Protein AF-A0A926QCC9-F1 (afdb_monomer)

Secondary structure (DSSP, 8-state):
-HHHHHHHHHHHHHHHHHHHHHHHHHHHHHHHHHHHHHHHHHHHHHHHHHTTPPPP-

Sequence (57 aa):
MENWWVNALWSLTPTVLIGIFFFYVIRIILRADRTARKVYSEIEAEERAKLGLPAKD

Radius of gyration: 23.62 Å; Cα contacts (8 Å, |Δi|>4): 7; chains: 1; bounding box: 42×16×64 Å

Structure (mmCIF, N/CA/C/O backbone):
data_AF-A0A926QCC9-F1
#
_entry.id   AF-A0A926QCC9-F1
#
loop_
_atom_site.group_PDB
_atom_site.id
_atom_site.type_symbol
_atom_site.label_atom_id
_atom_site.label_alt_id
_atom_site.label_comp_id
_atom_site.label_asym_id
_atom_site.label_entity_id
_atom_site.label_seq_id
_atom_site.pdbx_PDB_ins_code
_atom_site.Cartn_x
_atom_site.Cartn_y
_atom_site.Cartn_z
_atom_site.occupancy
_atom_site.B_iso_or_equiv
_atom_site.auth_seq_id
_atom_site.auth_comp_id
_atom_site.auth_asym_id
_atom_site.auth_atom_id
_atom_site.pdbx_PDB_model_num
ATOM 1 N N . MET A 1 1 ? 13.521 -1.010 -37.507 1.00 59.75 1 MET A N 1
ATOM 2 C CA . MET A 1 1 ? 13.292 -0.062 -36.382 1.00 59.75 1 MET A CA 1
ATOM 3 C C . MET A 1 1 ? 12.322 -0.643 -35.351 1.00 59.75 1 MET A C 1
ATOM 5 O O . MET A 1 1 ? 12.243 -0.121 -34.250 1.00 59.75 1 MET A O 1
ATOM 9 N N . GLU A 1 2 ? 11.634 -1.743 -35.658 1.00 66.00 2 GLU A N 1
ATOM 10 C CA . GLU A 1 2 ? 10.629 -2.378 -34.801 1.00 66.00 2 GLU A CA 1
ATOM 11 C C . GLU A 1 2 ? 11.184 -2.844 -33.443 1.00 66.00 2 GLU A C 1
ATOM 13 O O . GLU A 1 2 ? 10.517 -2.715 -32.422 1.00 66.00 2 GLU A O 1
ATOM 18 N N . ASN A 1 3 ? 12.431 -3.321 -33.398 1.00 81.62 3 ASN A N 1
ATOM 19 C CA . ASN A 1 3 ? 12.981 -3.948 -32.191 1.00 81.62 3 ASN A CA 1
ATOM 20 C C . ASN A 1 3 ? 13.347 -2.959 -31.071 1.00 81.62 3 ASN A C 1
ATOM 2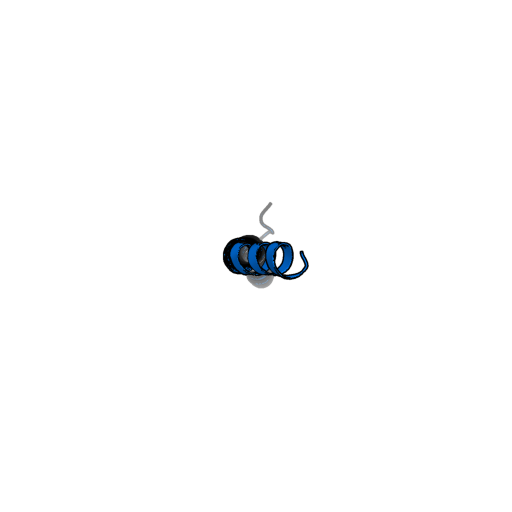2 O O . ASN A 1 3 ? 13.358 -3.344 -29.905 1.00 81.62 3 ASN A O 1
ATOM 26 N N . TRP A 1 4 ? 13.647 -1.690 -31.377 1.00 87.06 4 TRP A N 1
ATOM 27 C CA . TRP A 1 4 ? 14.134 -0.760 -30.347 1.00 87.06 4 TRP A CA 1
ATOM 28 C C . TRP A 1 4 ? 13.020 -0.351 -29.375 1.00 87.06 4 TRP A C 1
ATOM 30 O O . TRP A 1 4 ? 13.224 -0.376 -28.163 1.00 87.06 4 TRP A O 1
ATOM 40 N N . TRP A 1 5 ? 11.832 -0.037 -29.900 1.00 88.19 5 TRP A N 1
ATOM 41 C CA . TRP A 1 5 ? 10.667 0.349 -29.097 1.00 88.19 5 TRP A CA 1
ATOM 42 C C . TRP A 1 5 ? 10.171 -0.820 -28.246 1.00 88.19 5 TRP A C 1
ATOM 44 O O . TRP A 1 5 ? 9.834 -0.643 -27.078 1.00 88.19 5 TRP A O 1
ATOM 54 N N . VAL A 1 6 ? 10.182 -2.028 -28.817 1.00 91.75 6 VAL A N 1
ATOM 55 C CA . VAL A 1 6 ? 9.815 -3.264 -28.115 1.00 91.75 6 VAL A CA 1
ATOM 56 C C . VAL A 1 6 ? 10.780 -3.532 -26.958 1.00 91.75 6 VAL A C 1
ATOM 58 O O . VAL A 1 6 ? 10.335 -3.772 -25.839 1.00 91.75 6 VAL A O 1
ATOM 61 N N . ASN A 1 7 ? 12.090 -3.409 -27.181 1.00 92.00 7 ASN A N 1
ATOM 62 C CA . ASN A 1 7 ? 13.091 -3.588 -26.126 1.00 92.00 7 ASN A CA 1
ATOM 63 C C . ASN A 1 7 ? 12.966 -2.532 -25.020 1.00 92.00 7 ASN A C 1
ATOM 65 O O . ASN A 1 7 ? 13.049 -2.866 -23.838 1.00 92.00 7 ASN A O 1
ATOM 69 N N . ALA A 1 8 ? 12.720 -1.271 -25.387 1.00 91.12 8 ALA A N 1
ATOM 70 C CA . ALA A 1 8 ? 12.486 -0.203 -24.422 1.00 91.12 8 ALA A CA 1
ATOM 71 C C . ALA A 1 8 ? 11.253 -0.500 -23.553 1.00 91.12 8 ALA A C 1
ATOM 73 O O . ALA A 1 8 ? 11.335 -0.429 -22.325 1.00 91.12 8 ALA A O 1
ATOM 74 N N . LEU A 1 9 ? 10.145 -0.932 -24.160 1.00 93.19 9 LEU A N 1
ATOM 75 C CA . LEU A 1 9 ? 8.939 -1.313 -23.430 1.00 93.19 9 LEU A CA 1
ATOM 76 C C . LEU A 1 9 ? 9.197 -2.486 -22.476 1.00 93.19 9 LEU A C 1
ATOM 78 O O . LEU A 1 9 ? 8.840 -2.406 -21.301 1.00 93.19 9 LEU A O 1
ATOM 82 N N . TRP A 1 10 ? 9.871 -3.541 -22.938 1.00 93.50 10 TRP A N 1
ATOM 83 C CA . TRP A 1 10 ? 10.211 -4.695 -22.100 1.00 93.50 10 TRP A CA 1
ATOM 84 C C . TRP A 1 10 ? 11.147 -4.342 -20.944 1.00 93.50 10 TRP A C 1
ATOM 86 O O . TRP A 1 10 ? 10.971 -4.867 -19.848 1.00 93.50 10 TRP A O 1
ATOM 96 N N . SER A 1 11 ? 12.090 -3.418 -21.146 1.00 91.56 11 SER A N 1
ATOM 97 C CA . SER A 1 11 ? 12.977 -2.945 -20.075 1.00 91.56 11 SER A CA 1
ATOM 98 C C . SER A 1 11 ? 12.261 -2.094 -19.020 1.00 91.56 11 SER A C 1
ATOM 100 O O . SER A 1 11 ? 12.605 -2.165 -17.843 1.00 91.56 11 SER A O 1
ATOM 102 N N . LEU A 1 12 ? 11.241 -1.325 -19.416 1.00 95.25 12 LEU A N 1
ATOM 103 C CA . LEU A 1 12 ? 10.491 -0.435 -18.524 1.00 95.25 12 LEU A CA 1
ATOM 104 C C . LEU A 1 12 ? 9.361 -1.158 -17.773 1.00 95.25 12 LEU A C 1
ATOM 106 O O . LEU A 1 12 ? 9.032 -0.808 -16.637 1.00 95.25 12 LEU A O 1
ATOM 110 N N . THR A 1 13 ? 8.785 -2.184 -18.401 1.00 96.38 13 THR A N 1
ATOM 111 C CA . THR A 1 13 ? 7.703 -3.017 -17.858 1.00 96.38 13 THR A CA 1
ATOM 112 C C . THR A 1 13 ? 7.945 -3.477 -16.411 1.00 96.38 13 THR A C 1
ATOM 114 O O . THR A 1 13 ? 7.058 -3.247 -15.589 1.00 96.38 13 THR A O 1
ATOM 117 N N . PRO A 1 14 ? 9.101 -4.062 -16.027 1.00 95.94 14 PRO A N 1
ATOM 118 C CA . PRO A 1 14 ? 9.314 -4.523 -14.652 1.00 95.94 14 PRO A CA 1
ATOM 119 C C . PRO A 1 14 ? 9.240 -3.390 -13.620 1.00 95.94 14 PRO A C 1
ATOM 121 O O . PRO A 1 14 ? 8.629 -3.561 -12.566 1.00 95.94 14 PRO A O 1
ATOM 124 N N . THR A 1 15 ? 9.789 -2.211 -13.917 1.00 97.19 15 THR A N 1
ATOM 125 C CA . THR A 1 15 ? 9.760 -1.066 -12.995 1.00 97.19 15 THR A CA 1
ATOM 126 C C . THR A 1 15 ? 8.343 -0.532 -12.808 1.00 97.19 15 THR A C 1
ATOM 128 O O . THR A 1 15 ? 7.915 -0.279 -11.681 1.00 97.19 15 THR A O 1
ATOM 131 N N . VAL A 1 16 ? 7.590 -0.406 -13.903 1.00 97.56 16 VAL A N 1
ATOM 132 C CA . VAL A 1 16 ? 6.198 0.060 -13.860 1.00 97.56 16 VAL A CA 1
ATOM 133 C C . VAL A 1 16 ? 5.310 -0.948 -13.136 1.00 97.56 16 VAL A C 1
ATOM 135 O O . VAL A 1 16 ? 4.497 -0.548 -12.306 1.00 97.56 16 VAL A O 1
ATOM 138 N N . LEU A 1 17 ? 5.495 -2.249 -13.381 1.00 98.19 17 LEU A N 1
ATOM 139 C CA . LEU A 1 17 ? 4.756 -3.302 -12.683 1.00 98.19 17 LEU A CA 1
ATOM 140 C C . LEU A 1 17 ? 4.985 -3.252 -11.173 1.00 98.19 17 LEU A C 1
ATOM 142 O O . LEU A 1 17 ? 4.016 -3.306 -10.419 1.00 98.19 17 LEU A O 1
ATOM 146 N N . ILE A 1 18 ? 6.234 -3.091 -10.729 1.00 97.81 18 ILE A N 1
ATOM 147 C CA . ILE A 1 18 ? 6.546 -2.946 -9.301 1.00 97.81 18 ILE A CA 1
ATOM 148 C C . ILE A 1 18 ? 5.884 -1.685 -8.735 1.00 97.81 18 ILE A C 1
ATOM 150 O O . ILE A 1 18 ? 5.283 -1.747 -7.664 1.00 97.81 18 ILE A O 1
ATOM 154 N N . GLY A 1 19 ? 5.932 -0.560 -9.454 1.00 98.00 19 GLY A N 1
ATOM 155 C CA . GLY A 1 19 ? 5.285 0.684 -9.031 1.00 98.00 19 GLY A CA 1
ATOM 156 C C . GLY A 1 19 ? 3.765 0.552 -8.889 1.00 98.00 19 GLY A C 1
ATOM 157 O O . GLY A 1 19 ? 3.199 0.958 -7.874 1.00 98.00 19 GLY A O 1
ATOM 158 N N . ILE A 1 20 ? 3.106 -0.072 -9.869 1.00 98.31 20 ILE A N 1
ATOM 159 C CA . ILE A 1 20 ? 1.662 -0.345 -9.838 1.00 98.31 20 ILE A CA 1
ATOM 160 C C . ILE A 1 20 ? 1.325 -1.292 -8.687 1.00 98.31 20 ILE A C 1
ATOM 162 O O . ILE A 1 20 ? 0.386 -1.033 -7.935 1.00 98.31 20 ILE A O 1
ATOM 166 N N . PHE A 1 21 ? 2.096 -2.367 -8.522 1.00 98.19 21 PHE A N 1
ATOM 167 C CA . PHE A 1 21 ? 1.894 -3.329 -7.446 1.00 98.19 21 PHE A CA 1
ATOM 168 C C . PHE A 1 21 ? 2.034 -2.663 -6.074 1.00 98.19 21 PHE A C 1
ATOM 170 O O . PHE A 1 21 ? 1.153 -2.796 -5.226 1.00 98.19 21 PHE A O 1
ATOM 177 N N . PHE A 1 22 ? 3.091 -1.875 -5.876 1.00 97.88 22 PHE A N 1
ATOM 178 C CA . PHE A 1 22 ? 3.316 -1.126 -4.644 1.00 97.88 22 PHE A CA 1
ATOM 179 C C . PHE A 1 22 ? 2.172 -0.148 -4.350 1.00 97.88 22 PHE A C 1
ATOM 181 O O . PHE A 1 22 ? 1.627 -0.142 -3.245 1.00 97.88 22 PHE A O 1
ATOM 188 N N . PHE A 1 23 ? 1.748 0.633 -5.348 1.00 97.56 23 PHE A N 1
ATOM 189 C CA . PHE A 1 23 ? 0.598 1.526 -5.220 1.00 97.56 23 PHE A CA 1
ATOM 190 C C . PHE A 1 23 ? -0.668 0.764 -4.809 1.00 97.56 23 PHE A C 1
ATOM 192 O O . PHE A 1 23 ? -1.401 1.209 -3.924 1.00 97.56 23 PHE A O 1
ATOM 199 N N . TYR A 1 24 ? -0.906 -0.405 -5.406 1.00 97.94 24 TYR A N 1
ATOM 200 C CA . TYR A 1 24 ? -2.062 -1.237 -5.095 1.00 97.94 24 TYR A CA 1
ATOM 201 C C . TYR A 1 24 ? -2.027 -1.770 -3.655 1.00 97.94 24 TYR A C 1
ATOM 203 O O . TYR A 1 24 ? -3.037 -1.706 -2.952 1.00 97.94 24 TYR A O 1
ATOM 211 N N . VAL A 1 25 ? -0.859 -2.212 -3.176 1.00 97.38 25 VAL A N 1
ATOM 212 C CA . VAL A 1 25 ? -0.661 -2.642 -1.781 1.00 97.38 25 VAL A CA 1
ATOM 213 C C . VAL A 1 25 ? -0.975 -1.503 -0.809 1.00 97.38 25 VAL A C 1
ATOM 215 O O . VAL A 1 25 ? -1.804 -1.672 0.087 1.00 97.38 25 VAL A O 1
ATOM 218 N N . ILE A 1 26 ? -0.394 -0.316 -1.013 1.00 96.94 26 ILE A N 1
ATOM 219 C CA . ILE A 1 26 ? -0.671 0.859 -0.169 1.00 96.94 26 ILE A CA 1
ATOM 220 C C . ILE A 1 26 ? -2.160 1.222 -0.212 1.00 96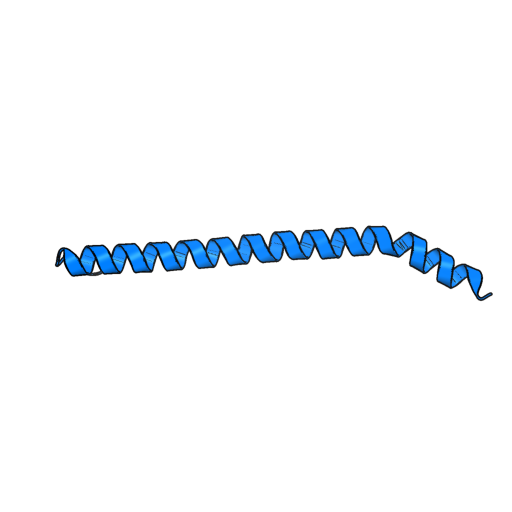.94 26 ILE A C 1
ATOM 222 O O . ILE A 1 26 ? -2.782 1.480 0.822 1.00 96.94 26 ILE A O 1
ATOM 226 N N . ARG A 1 27 ? -2.771 1.186 -1.400 1.00 95.62 27 ARG A N 1
ATOM 227 C CA . ARG A 1 27 ? -4.193 1.486 -1.591 1.00 95.62 27 ARG A CA 1
ATOM 228 C C . ARG A 1 27 ? -5.107 0.537 -0.815 1.00 95.62 27 ARG A C 1
ATOM 230 O O . ARG A 1 27 ? -6.156 0.992 -0.339 1.00 95.62 27 ARG A O 1
ATOM 237 N N . ILE A 1 28 ? -4.739 -0.741 -0.704 1.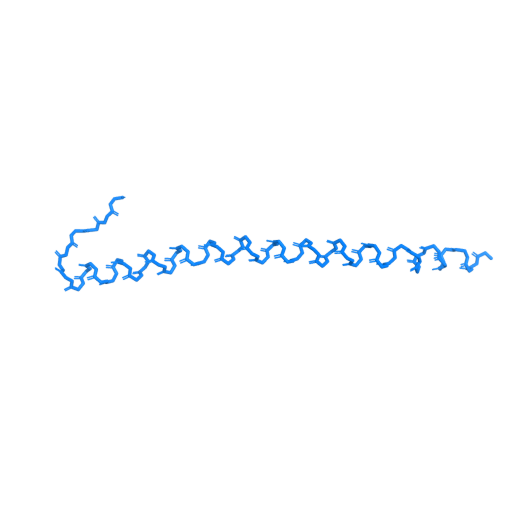00 95.62 28 ILE A N 1
ATOM 238 C CA . ILE A 1 28 ? -5.465 -1.741 0.089 1.00 95.62 28 ILE A CA 1
ATOM 239 C C . ILE A 1 28 ? -5.298 -1.464 1.579 1.00 95.62 28 ILE A C 1
ATOM 241 O O . ILE A 1 28 ? -6.309 -1.382 2.272 1.00 95.62 28 ILE A O 1
ATOM 245 N N . ILE A 1 29 ? -4.068 -1.262 2.061 1.00 93.62 29 ILE A N 1
ATOM 246 C CA . ILE A 1 29 ? -3.790 -1.015 3.487 1.00 93.62 29 ILE A CA 1
ATOM 247 C C . ILE A 1 29 ? -4.593 0.191 3.989 1.00 93.62 29 ILE A C 1
ATOM 249 O O . ILE A 1 29 ? -5.314 0.095 4.981 1.00 93.62 29 ILE A O 1
ATOM 253 N N . LEU A 1 30 ? -4.565 1.302 3.246 1.00 91.56 30 LEU A N 1
ATOM 254 C CA . LEU A 1 30 ? -5.319 2.509 3.599 1.00 91.56 30 LEU A CA 1
ATOM 255 C C . LEU A 1 30 ? -6.842 2.292 3.597 1.00 91.56 30 LEU A C 1
ATOM 257 O O . LEU A 1 30 ? -7.569 2.953 4.337 1.00 91.56 30 LEU A O 1
ATOM 261 N N . ARG A 1 31 ? -7.358 1.380 2.762 1.00 89.69 31 ARG A N 1
ATOM 262 C CA . ARG A 1 31 ? -8.789 1.025 2.744 1.00 89.69 31 ARG A CA 1
ATOM 263 C C . ARG A 1 31 ? -9.159 0.103 3.903 1.00 89.69 31 ARG A C 1
ATOM 265 O O . ARG A 1 31 ? -10.242 0.252 4.472 1.00 89.69 31 ARG A O 1
ATOM 272 N N . ALA A 1 32 ? -8.282 -0.842 4.223 1.00 90.19 32 ALA A N 1
ATOM 273 C CA . ALA A 1 32 ? -8.469 -1.791 5.306 1.00 90.19 32 ALA A CA 1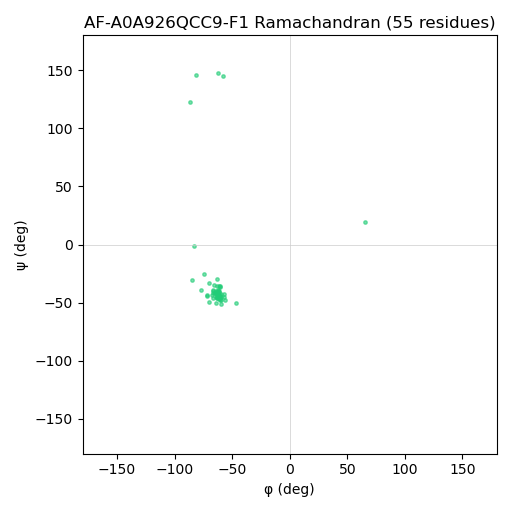
ATOM 274 C C . ALA A 1 32 ? -8.519 -1.069 6.659 1.00 90.19 32 ALA A C 1
ATOM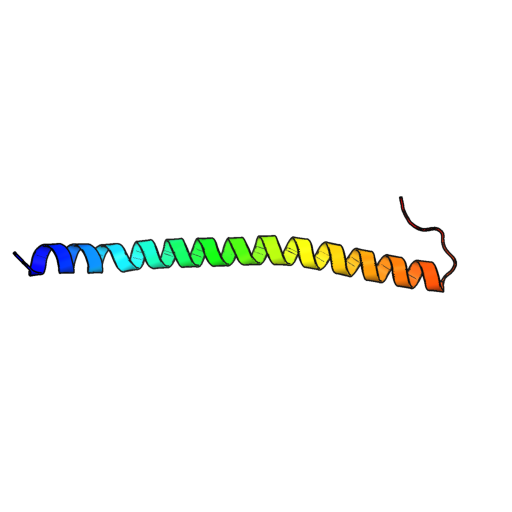 276 O O . ALA A 1 32 ? -9.463 -1.303 7.408 1.00 90.19 32 ALA A O 1
ATOM 277 N N . ASP A 1 33 ? -7.614 -0.115 6.917 1.00 86.69 33 ASP A N 1
ATOM 278 C CA . ASP A 1 33 ? -7.617 0.681 8.159 1.00 86.69 33 ASP A CA 1
ATOM 279 C C . ASP A 1 33 ? -8.953 1.413 8.377 1.00 86.69 33 ASP A C 1
ATOM 281 O O . ASP A 1 33 ? -9.559 1.335 9.446 1.00 86.69 33 ASP A O 1
ATOM 285 N N . ARG A 1 34 ? -9.490 2.041 7.321 1.00 83.94 34 ARG A N 1
ATOM 286 C CA . ARG A 1 34 ? -10.802 2.711 7.379 1.00 83.94 34 ARG A CA 1
ATOM 287 C C . ARG A 1 34 ? -11.944 1.746 7.687 1.00 83.94 34 ARG A C 1
ATOM 289 O O . ARG A 1 34 ? -12.868 2.102 8.412 1.00 83.94 34 ARG A O 1
ATOM 296 N N . THR A 1 35 ? -11.892 0.542 7.125 1.00 85.81 35 THR A N 1
ATOM 297 C CA . THR A 1 35 ? -12.934 -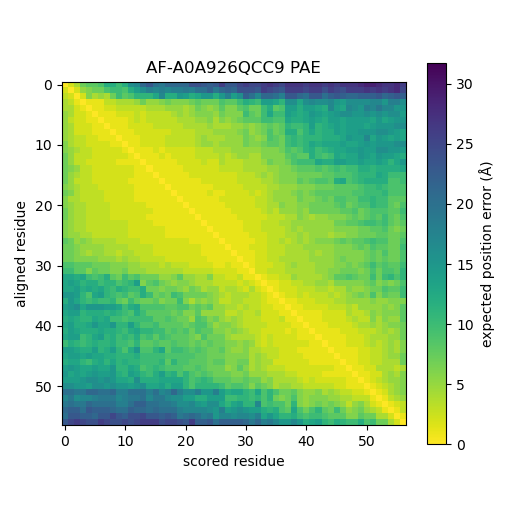0.473 7.324 1.00 85.81 35 THR A CA 1
ATOM 298 C C . THR A 1 35 ? -12.873 -1.038 8.742 1.00 85.81 35 THR A C 1
ATOM 300 O O . THR A 1 35 ? -13.904 -1.140 9.397 1.00 85.81 35 THR A O 1
ATOM 303 N N . ALA A 1 36 ? -11.670 -1.324 9.247 1.00 83.12 36 ALA A N 1
ATOM 304 C CA . ALA A 1 36 ? -11.459 -1.845 10.594 1.00 83.12 36 ALA A CA 1
ATOM 305 C C . ALA A 1 36 ? -11.980 -0.884 11.673 1.00 83.12 36 ALA A C 1
ATOM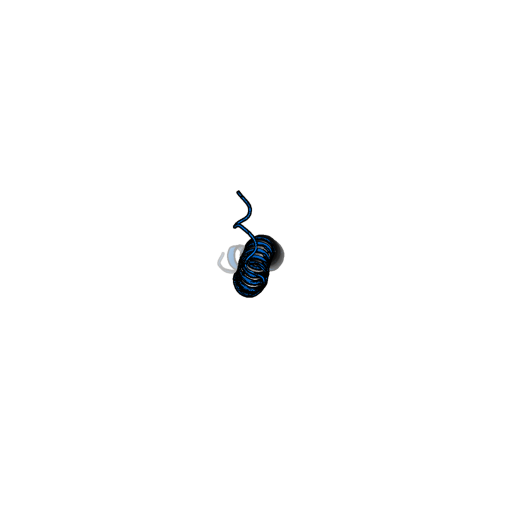 307 O O . ALA A 1 36 ? -12.687 -1.310 12.583 1.00 83.12 36 ALA A O 1
ATOM 308 N N . ARG A 1 37 ? -11.707 0.422 11.536 1.00 85.06 37 ARG A N 1
ATOM 309 C CA . ARG A 1 37 ? -12.222 1.443 12.466 1.00 85.06 37 ARG A CA 1
ATOM 310 C C . ARG A 1 37 ? -13.748 1.502 12.481 1.00 85.06 37 ARG A C 1
ATOM 312 O O . ARG A 1 37 ? -14.336 1.588 13.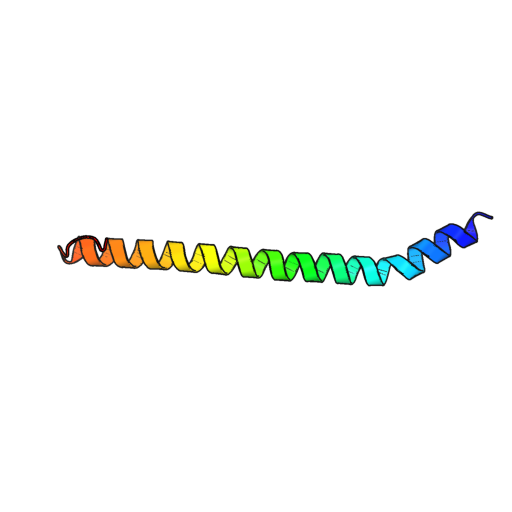553 1.00 85.06 37 ARG A O 1
ATOM 319 N N . LYS A 1 38 ? -14.381 1.430 11.305 1.00 86.00 38 LYS A N 1
ATOM 320 C CA . LYS A 1 38 ? -15.843 1.466 11.181 1.00 86.00 38 LYS A CA 1
ATOM 321 C C . LYS A 1 38 ? -16.492 0.253 11.850 1.00 86.00 38 LYS A C 1
ATOM 323 O O . LYS A 1 38 ? -17.366 0.426 12.691 1.00 86.00 38 LYS A O 1
ATOM 328 N N . VAL A 1 39 ? -16.012 -0.949 11.540 1.00 89.69 39 VAL A N 1
ATOM 329 C CA . VAL A 1 39 ? -16.539 -2.189 12.130 1.00 89.69 39 VAL A CA 1
ATOM 330 C C . VAL A 1 39 ? -16.354 -2.192 13.649 1.00 89.69 39 VAL A C 1
ATOM 332 O O . VAL A 1 39 ? -17.276 -2.545 14.374 1.00 89.69 39 VAL A O 1
ATOM 335 N N . TYR A 1 40 ? -15.204 -1.731 14.152 1.00 86.62 40 TYR A N 1
ATOM 336 C CA . TYR A 1 40 ? -14.985 -1.619 15.595 1.00 86.62 40 TYR A CA 1
ATOM 337 C C . TYR A 1 40 ? -15.983 -0.658 16.261 1.00 86.62 40 TYR A C 1
ATOM 339 O O . TYR A 1 40 ? -16.552 -0.993 17.295 1.00 86.62 40 TYR A O 1
ATOM 347 N N . SER A 1 41 ? -16.245 0.505 15.649 1.00 86.94 41 SER A N 1
ATOM 348 C CA . SER A 1 41 ? -17.233 1.458 16.174 1.00 86.94 41 SER A CA 1
ATOM 349 C C . SER A 1 41 ? -18.668 0.926 16.137 1.00 86.94 41 SER A C 1
ATOM 351 O O . SER A 1 41 ? -19.440 1.203 17.050 1.00 86.94 41 SER A O 1
ATOM 353 N N . GLU A 1 42 ? -19.021 0.139 15.116 1.00 87.94 42 GLU A N 1
ATOM 354 C CA . GLU A 1 42 ? -20.336 -0.502 15.009 1.00 87.94 42 GLU A CA 1
ATOM 355 C C . GLU A 1 42 ? -20.519 -1.551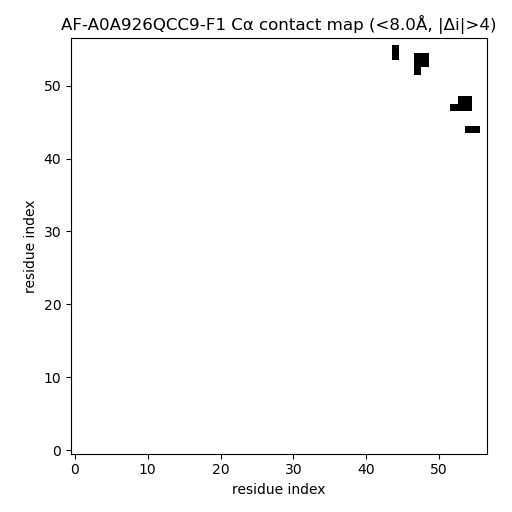 16.112 1.00 87.94 42 GLU A C 1
ATOM 357 O O . GLU A 1 42 ? -21.523 -1.526 16.819 1.00 87.94 42 GLU A O 1
ATOM 362 N N . ILE A 1 43 ? -19.511 -2.400 16.334 1.00 88.94 43 ILE A N 1
ATOM 363 C CA . ILE A 1 43 ? -19.536 -3.415 17.395 1.00 88.94 43 ILE A CA 1
ATOM 364 C C . ILE A 1 43 ? -19.615 -2.760 18.782 1.00 88.94 43 ILE A C 1
ATOM 366 O O . ILE A 1 43 ? -20.410 -3.184 19.618 1.00 88.94 43 ILE A O 1
ATOM 370 N N . GLU A 1 44 ? -18.834 -1.706 19.044 1.00 88.62 44 GLU A N 1
ATOM 371 C CA . GLU A 1 44 ? -18.901 -0.985 20.324 1.00 88.62 44 GLU A CA 1
ATOM 372 C C . GLU A 1 44 ? -20.289 -0.358 20.544 1.00 88.62 44 GLU A C 1
ATOM 374 O O . GLU A 1 44 ? -20.820 -0.411 21.656 1.00 88.62 44 GLU A O 1
ATOM 379 N N . ALA A 1 45 ? -20.909 0.195 19.497 1.00 88.94 45 ALA A N 1
ATOM 380 C CA . ALA A 1 45 ? -22.256 0.754 19.573 1.00 88.94 45 ALA A CA 1
ATOM 381 C C . ALA A 1 45 ? -23.317 -0.320 19.864 1.00 88.94 45 ALA A C 1
ATOM 383 O O . ALA A 1 45 ? -24.194 -0.097 20.702 1.00 88.94 45 ALA A O 1
ATOM 384 N N . GLU A 1 46 ? -23.222 -1.490 19.227 1.00 88.88 46 GLU A N 1
ATOM 385 C CA . GLU A 1 46 ? -24.119 -2.620 19.485 1.00 88.88 46 GLU A CA 1
ATOM 386 C C . GLU A 1 46 ? -24.009 -3.126 20.928 1.00 88.88 46 GLU A C 1
ATOM 388 O O . GLU A 1 46 ? -25.027 -3.328 21.593 1.00 88.88 46 GLU A O 1
ATOM 393 N N . GLU A 1 47 ? -22.791 -3.287 21.448 1.00 89.25 47 GLU A N 1
ATOM 394 C CA . GLU A 1 47 ? -22.580 -3.731 22.828 1.00 89.25 47 GLU A CA 1
ATOM 395 C C . GLU A 1 47 ? -23.058 -2.680 23.842 1.00 89.25 47 GLU A C 1
ATOM 397 O O . GLU A 1 47 ? -23.714 -3.022 24.827 1.00 89.25 47 GLU A O 1
ATOM 402 N N . ARG A 1 48 ? -22.838 -1.382 23.584 1.00 85.25 48 ARG A N 1
ATOM 403 C CA . ARG A 1 48 ? -23.378 -0.305 24.436 1.00 85.25 48 ARG A CA 1
ATOM 404 C C . ARG A 1 48 ? -24.903 -0.265 24.426 1.00 85.25 48 ARG A C 1
ATOM 406 O O . ARG A 1 48 ? -25.491 -0.084 25.490 1.00 85.25 48 ARG A O 1
ATOM 413 N N . ALA A 1 49 ? -25.536 -0.479 23.273 1.00 88.12 49 ALA A N 1
ATOM 414 C CA . ALA A 1 49 ? -26.991 -0.538 23.161 1.00 88.12 49 ALA A CA 1
ATOM 415 C C . ALA A 1 49 ? -27.577 -1.712 23.961 1.00 88.12 49 ALA A C 1
ATOM 417 O O . ALA A 1 49 ? -28.548 -1.528 24.694 1.00 88.12 49 ALA A O 1
ATOM 418 N N . LYS A 1 50 ? -26.952 -2.898 23.893 1.00 88.12 50 LYS A N 1
ATOM 419 C CA . LYS A 1 50 ? -27.340 -4.062 24.713 1.00 88.12 50 LYS A CA 1
ATOM 420 C C . LYS A 1 50 ? -27.198 -3.792 26.211 1.00 88.12 50 LYS A C 1
ATOM 422 O O . LYS A 1 50 ? -28.019 -4.254 26.996 1.00 88.12 50 LYS A O 1
ATOM 427 N N . LEU A 1 51 ? -26.176 -3.032 26.600 1.00 88.38 51 LEU A N 1
ATOM 428 C CA . LEU A 1 51 ? -25.923 -2.639 27.988 1.00 88.38 51 LEU A CA 1
ATOM 429 C C . LEU A 1 51 ? -26.744 -1.417 28.444 1.00 88.38 51 LEU A C 1
ATOM 431 O O . LEU A 1 51 ? -26.616 -1.003 29.595 1.00 88.38 51 LEU A O 1
ATOM 435 N N . GLY A 1 52 ? -27.571 -0.823 27.573 1.00 86.75 52 GLY A N 1
ATOM 436 C CA . GLY A 1 52 ? -28.353 0.381 27.881 1.00 86.75 52 GLY A CA 1
ATOM 437 C C . GLY A 1 52 ? -27.503 1.633 28.134 1.00 86.75 52 GLY A C 1
ATOM 438 O O . GLY A 1 52 ? -27.970 2.586 28.757 1.00 86.75 52 GLY A O 1
ATOM 439 N N . LEU A 1 53 ? -26.245 1.632 27.688 1.00 83.50 53 LEU A N 1
ATOM 440 C CA . LEU A 1 53 ? -25.321 2.750 27.845 1.00 83.50 53 LEU A CA 1
ATOM 441 C C . LEU A 1 53 ? -25.581 3.811 26.763 1.00 83.50 53 LEU A C 1
ATOM 443 O O . LEU A 1 53 ? -25.895 3.460 25.624 1.00 83.50 53 LEU A O 1
ATOM 447 N N . PRO A 1 54 ? -25.405 5.109 27.070 1.00 79.00 54 PRO A N 1
ATOM 448 C CA . PRO A 1 54 ? -25.583 6.166 26.081 1.00 79.00 54 PRO A CA 1
ATOM 449 C C . PRO A 1 54 ? -24.572 6.025 24.935 1.00 79.00 54 PRO A C 1
ATOM 451 O O . PRO A 1 54 ? -23.438 5.563 25.148 1.00 79.00 54 PRO A O 1
ATOM 454 N N . ALA A 1 55 ? -24.987 6.431 23.730 1.00 76.06 55 ALA A N 1
ATOM 455 C CA . ALA A 1 55 ? -24.112 6.523 22.564 1.00 76.06 55 ALA A CA 1
ATOM 456 C C . ALA A 1 55 ? -22.934 7.461 22.867 1.00 76.06 55 ALA A C 1
ATOM 458 O O . ALA A 1 55 ? -23.069 8.408 23.639 1.00 76.06 55 ALA A O 1
ATOM 459 N N . LYS A 1 56 ? -21.761 7.145 22.316 1.00 68.50 56 LYS A N 1
ATOM 460 C CA . LYS A 1 56 ? -20.569 7.978 22.467 1.00 68.50 56 LYS A CA 1
ATOM 461 C C . LYS A 1 56 ? -20.596 9.041 21.367 1.00 68.50 56 LYS A C 1
ATOM 463 O O . LYS A 1 56 ? -20.693 8.663 20.201 1.00 68.50 56 LYS A O 1
ATOM 468 N N . ASP A 1 57 ? -20.568 10.307 21.777 1.00 66.50 57 ASP A N 1
ATOM 469 C CA . ASP A 1 57 ? -20.560 11.489 20.901 1.00 66.50 57 ASP A CA 1
ATOM 470 C C . ASP A 1 57 ? -19.353 11.514 19.946 1.00 66.50 57 ASP A C 1
ATOM 472 O O . ASP A 1 57 ? -18.239 11.115 20.376 1.00 66.50 57 ASP A O 1
#

Foldseek 3Di:
DVVPVVVVCVVCVVVVVVVVVVVVVVVVVVVVVVVVVVVVLVVVQVVCVVVVHDRDD

Solvent-accessible surface area (backbone atoms only — not comparable to full-atom values): 3328 Å² total; per-residue (Å²): 123,72,66,59,60,53,50,52,50,62,68,46,44,63,60,52,50,50,53,54,51,51,52,50,51,54,56,47,53,63,49,49,55,57,49,53,54,50,55,52,53,51,53,53,50,54,54,30,55,75,69,71,46,78,85,83,131

pLDDT: mean 88.93, std 8.42, range [59.75, 98.31]

Mean predicted aligned error: 7.41 Å